Protein AF-A0A3B9CUY6-F1 (afdb_monomer_lite)

Radius of gyration: 15.35 Å; chains: 1; bounding box: 41×36×30 Å

Foldseek 3Di:
DDDDPVDDPPDPCQLQACVNLVVCCVVFQQDADPPVRDGSVVSLCLLVPFQKEKEDEPVCVVCVVVVCVQQVSYHYDYQPDHDQWMKIWRAHDDPPDSDDDPPGTDIDIGGNVPHSVRVVVSCVRSVRRPPPD

Secondary structure (DSSP, 8-state):
-EEETTEEES-TTGGG-HHHHHHHHHH-TTPBPTTT--BHHHHHHHHHHSEEEEEE-TTTGGGHHHHHHH-TTEEEEE--S--SEEEEEEE---TT-SS--TTTSEEEEEEGGGHHHHHHHHHHHTT--TT--

Structure (mmCIF, N/CA/C/O backbone):
data_AF-A0A3B9CUY6-F1
#
_entry.id   AF-A0A3B9CUY6-F1
#
loop_
_atom_site.group_PDB
_atom_site.id
_atom_site.type_symbol
_atom_site.label_atom_id
_atom_site.label_alt_id
_atom_site.label_comp_id
_atom_site.label_asym_id
_atom_site.label_entity_id
_atom_site.label_seq_id
_atom_site.pdbx_PDB_ins_code
_atom_site.Cartn_x
_atom_site.Cartn_y
_atom_site.Cartn_z
_atom_site.occupancy
_atom_site.B_iso_or_equiv
_atom_site.auth_seq_id
_atom_site.auth_comp_id
_atom_site.auth_asym_id
_atom_site.auth_atom_id
_atom_site.pdbx_PDB_model_num
ATOM 1 N N . VAL A 1 1 ? -13.801 -11.786 -4.033 1.00 89.12 1 VAL A N 1
ATOM 2 C CA . VAL A 1 1 ? -12.671 -11.288 -4.848 1.00 89.12 1 VAL A CA 1
ATOM 3 C C . VAL A 1 1 ? -12.991 -11.643 -6.283 1.00 89.12 1 VAL A C 1
ATOM 5 O O . VAL A 1 1 ? -13.506 -12.735 -6.492 1.00 89.12 1 VAL A O 1
ATOM 8 N N . ILE A 1 2 ? -12.781 -10.716 -7.213 1.00 93.62 2 ILE A N 1
ATOM 9 C CA . ILE A 1 2 ? -12.954 -10.922 -8.655 1.00 93.62 2 ILE A CA 1
ATOM 10 C C . ILE A 1 2 ? -11.590 -10.661 -9.287 1.00 93.62 2 ILE A C 1
ATOM 12 O O . ILE A 1 2 ? -10.982 -9.640 -8.978 1.00 93.62 2 ILE A O 1
ATOM 16 N N . ASP A 1 3 ? -11.115 -11.583 -10.115 1.00 93.94 3 ASP A N 1
ATOM 17 C CA . ASP A 1 3 ? -9.832 -11.484 -10.808 1.00 93.94 3 ASP A CA 1
ATOM 18 C C . ASP A 1 3 ? -10.006 -12.046 -12.220 1.00 93.94 3 ASP A C 1
ATOM 20 O O . ASP A 1 3 ? -10.123 -13.254 -12.427 1.00 93.94 3 ASP A O 1
ATOM 24 N N . THR A 1 4 ? -10.166 -11.141 -13.176 1.00 94.75 4 THR A N 1
ATOM 25 C CA . THR A 1 4 ? -10.360 -11.434 -14.596 1.00 94.75 4 THR A CA 1
ATOM 26 C C . THR A 1 4 ? -9.515 -10.453 -15.409 1.00 94.75 4 THR A C 1
ATOM 28 O O . THR A 1 4 ? -9.204 -9.377 -14.892 1.00 94.75 4 THR A O 1
ATOM 31 N N . PRO A 1 5 ? -9.182 -10.763 -16.678 1.00 93.56 5 PRO A N 1
ATOM 32 C CA . PRO A 1 5 ? -8.398 -9.859 -17.523 1.00 93.56 5 PRO A CA 1
ATOM 33 C C . PRO A 1 5 ? -8.964 -8.433 -17.608 1.00 93.56 5 PRO A C 1
ATOM 35 O O . PRO A 1 5 ? -8.196 -7.478 -17.671 1.00 93.56 5 PRO A O 1
ATOM 38 N N . ASP A 1 6 ? -10.292 -8.295 -17.544 1.00 94.38 6 ASP A N 1
ATOM 39 C CA . ASP A 1 6 ? -10.989 -7.015 -17.710 1.00 94.38 6 ASP A CA 1
ATOM 40 C C . ASP A 1 6 ? -11.439 -6.371 -16.383 1.00 94.38 6 ASP A C 1
ATOM 42 O O . ASP A 1 6 ? -11.823 -5.201 -16.358 1.00 94.38 6 ASP A O 1
ATOM 46 N N . LEU A 1 7 ? -11.425 -7.112 -15.265 1.00 93.38 7 LEU A N 1
ATOM 47 C CA . LEU A 1 7 ? -11.942 -6.637 -13.978 1.00 93.38 7 LEU A CA 1
ATOM 48 C C . LEU A 1 7 ? -11.239 -7.287 -12.783 1.00 93.38 7 LEU A C 1
ATOM 50 O O . LEU A 1 7 ? -11.271 -8.508 -12.613 1.00 93.38 7 LEU A O 1
ATOM 54 N N . VAL A 1 8 ? -10.725 -6.439 -11.887 1.00 93.06 8 VAL A N 1
ATOM 55 C CA . VAL A 1 8 ? -10.108 -6.847 -10.618 1.00 93.06 8 VAL A CA 1
ATOM 56 C C . VAL A 1 8 ? -10.766 -6.124 -9.440 1.00 93.06 8 VAL A C 1
ATOM 58 O O . VAL A 1 8 ? -10.791 -4.892 -9.383 1.00 93.06 8 VAL A O 1
ATOM 61 N N . VAL A 1 9 ? -11.292 -6.889 -8.476 1.00 92.00 9 VAL A N 1
ATOM 62 C CA . VAL A 1 9 ? -11.944 -6.384 -7.255 1.00 92.00 9 VAL A CA 1
ATOM 63 C C . VAL A 1 9 ? -11.480 -7.165 -6.013 1.00 92.00 9 VAL A C 1
ATOM 65 O O . VAL A 1 9 ? -11.694 -8.382 -5.939 1.00 92.00 9 VAL A O 1
ATOM 68 N N . PRO A 1 10 ? -10.970 -6.490 -4.964 1.00 89.56 10 PRO A N 1
ATOM 69 C CA . PRO A 1 10 ? -10.731 -5.045 -4.869 1.00 89.56 10 PRO A CA 1
ATOM 70 C C . PRO A 1 10 ? -9.595 -4.590 -5.795 1.00 89.56 10 PRO A C 1
ATOM 72 O O . PRO A 1 10 ? -8.705 -5.374 -6.114 1.00 89.56 10 PRO A O 1
ATOM 75 N N . HIS A 1 11 ? -9.620 -3.321 -6.210 1.00 90.31 11 HIS A N 1
ATOM 76 C CA . HIS A 1 11 ? -8.573 -2.761 -7.065 1.00 90.31 11 HIS A CA 1
ATOM 77 C C . HIS A 1 11 ? -7.188 -2.939 -6.398 1.00 90.31 11 HIS A C 1
ATOM 79 O O . HIS A 1 11 ? -7.038 -2.524 -5.244 1.00 90.31 11 HIS A O 1
ATOM 85 N N . PRO A 1 12 ? -6.154 -3.464 -7.088 1.00 85.38 12 PRO A N 1
ATOM 86 C CA . PRO A 1 12 ? -4.851 -3.773 -6.479 1.00 85.38 12 PRO A CA 1
ATOM 87 C C . PRO A 1 12 ? -4.180 -2.582 -5.788 1.00 85.38 12 PRO A C 1
ATOM 89 O O . PRO A 1 12 ? -3.482 -2.750 -4.796 1.00 85.38 12 PRO A O 1
ATOM 92 N N . ALA A 1 13 ? -4.429 -1.369 -6.291 1.00 86.12 13 ALA A N 1
ATOM 93 C CA . ALA A 1 13 ? -3.917 -0.114 -5.738 1.00 86.12 13 ALA A CA 1
ATOM 94 C C . ALA A 1 13 ? -4.785 0.553 -4.650 1.00 86.12 13 ALA A C 1
ATOM 96 O O . ALA A 1 13 ? -4.479 1.668 -4.235 1.00 86.12 13 ALA A O 1
ATOM 97 N N . MET A 1 14 ? -5.900 -0.053 -4.230 1.00 89.88 14 MET A N 1
ATOM 98 C CA . MET A 1 14 ? -6.834 0.555 -3.263 1.00 89.88 14 MET A CA 1
ATOM 99 C C . MET A 1 14 ? -6.144 0.941 -1.947 1.00 89.88 14 MET A C 1
ATOM 101 O O . MET A 1 14 ? -6.429 1.988 -1.375 1.00 89.88 14 MET A O 1
ATOM 105 N N . TRP A 1 15 ? -5.235 0.091 -1.473 1.00 87.56 15 TRP A N 1
ATOM 106 C CA . TRP A 1 15 ? -4.674 0.151 -0.125 1.00 87.56 15 TRP A CA 1
ATOM 107 C C . TRP A 1 15 ? -3.637 1.260 0.102 1.00 87.56 15 TRP A C 1
ATOM 109 O O . TRP A 1 15 ? -3.198 1.430 1.235 1.00 87.56 15 TRP A O 1
ATOM 119 N N . TYR A 1 16 ? -3.247 2.010 -0.933 1.00 87.31 16 TYR A N 1
ATOM 120 C CA . TYR A 1 16 ? -2.333 3.157 -0.820 1.00 87.31 16 TYR A CA 1
ATOM 121 C C . TYR A 1 16 ? -2.909 4.450 -1.411 1.00 87.31 16 TYR A C 1
ATOM 123 O O . TYR A 1 16 ? -2.166 5.383 -1.701 1.00 87.31 16 TYR A O 1
ATOM 131 N N . ARG A 1 17 ? -4.232 4.513 -1.616 1.00 89.56 17 ARG A N 1
ATOM 132 C CA . ARG A 1 17 ? -4.921 5.693 -2.155 1.00 89.56 17 ARG A CA 1
ATOM 133 C C . ARG A 1 17 ? -5.731 6.383 -1.065 1.00 89.56 17 ARG A C 1
ATOM 135 O O . ARG A 1 17 ? -6.784 5.877 -0.675 1.00 89.56 17 ARG A O 1
ATOM 142 N N . HIS A 1 18 ? -5.302 7.566 -0.625 1.00 88.75 18 HIS A N 1
ATOM 143 C CA . HIS A 1 18 ? -6.021 8.333 0.402 1.00 88.75 18 HIS A CA 1
ATOM 144 C C . HIS A 1 18 ? -7.468 8.624 0.023 1.00 88.75 18 HIS A C 1
ATOM 146 O O . HIS A 1 18 ? -8.359 8.444 0.844 1.00 88.75 18 HIS A O 1
ATOM 152 N N . PHE A 1 19 ? -7.723 9.009 -1.228 1.00 88.44 19 PHE A N 1
ATOM 153 C CA . PHE A 1 19 ? -9.078 9.315 -1.689 1.00 88.44 19 PHE A CA 1
ATOM 154 C C . PHE A 1 19 ? -10.018 8.096 -1.686 1.00 88.44 19 PHE A C 1
ATOM 156 O O . PHE A 1 19 ? -11.229 8.264 -1.778 1.00 88.44 19 PHE A O 1
ATOM 163 N N . VAL A 1 20 ? -9.483 6.873 -1.578 1.00 91.50 20 VAL A N 1
ATOM 164 C CA . VAL A 1 20 ? -10.272 5.648 -1.389 1.00 91.50 20 VAL A CA 1
ATOM 165 C C . VAL A 1 20 ? -10.385 5.313 0.095 1.00 91.50 20 VAL A C 1
ATOM 167 O O . VAL A 1 20 ? -11.477 5.038 0.586 1.00 91.50 20 VAL A O 1
ATOM 170 N N . LEU A 1 21 ? -9.264 5.342 0.821 1.00 92.19 21 LEU A N 1
ATOM 171 C CA . LEU A 1 21 ? -9.214 4.921 2.220 1.00 92.19 21 LEU A CA 1
ATOM 172 C C . LEU A 1 21 ? -9.883 5.906 3.180 1.00 92.19 21 LEU A C 1
ATOM 174 O O . LEU A 1 21 ? -10.524 5.454 4.120 1.00 92.19 21 LEU A O 1
ATOM 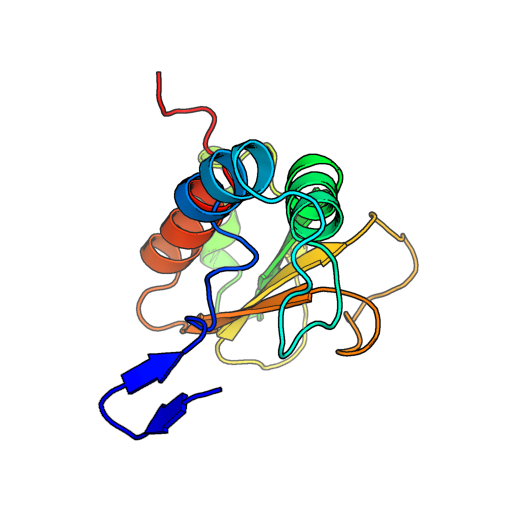178 N N . ASN A 1 22 ? -9.769 7.218 2.959 1.00 92.69 22 ASN A N 1
ATOM 179 C CA . ASN A 1 22 ? -10.369 8.237 3.823 1.00 92.69 22 ASN A CA 1
ATOM 180 C C . ASN A 1 22 ? -11.901 8.096 3.902 1.00 92.69 22 ASN A C 1
ATOM 182 O O . ASN A 1 22 ? -12.393 7.821 4.998 1.00 92.69 22 ASN A O 1
ATOM 186 N N . PRO A 1 23 ? -12.657 8.173 2.785 1.00 94.56 23 PRO A N 1
ATOM 187 C CA . PRO A 1 23 ? -14.110 8.021 2.850 1.00 94.56 23 PRO A CA 1
ATOM 188 C C . PRO A 1 23 ? -14.525 6.615 3.305 1.00 94.56 23 PRO A C 1
ATOM 190 O O . PRO A 1 23 ? -15.516 6.447 4.012 1.00 94.56 23 PRO A O 1
ATOM 193 N N . LEU A 1 24 ? -13.762 5.576 2.952 1.00 94.00 24 LEU A N 1
ATOM 194 C CA . LEU A 1 24 ? -14.082 4.213 3.373 1.00 94.00 24 LEU A CA 1
ATOM 195 C C . LEU A 1 24 ? -13.864 3.998 4.880 1.00 94.00 24 LEU A C 1
ATOM 197 O O . LEU A 1 24 ? -14.631 3.262 5.501 1.00 94.00 24 LEU A O 1
ATOM 201 N N . ALA A 1 25 ? -12.862 4.650 5.474 1.00 94.88 25 ALA A N 1
ATOM 202 C CA . ALA A 1 25 ? -12.620 4.631 6.914 1.00 94.88 25 ALA A CA 1
ATOM 203 C C . ALA A 1 25 ? -13.708 5.385 7.688 1.00 94.88 25 ALA A C 1
ATOM 205 O O . ALA A 1 25 ? -14.063 4.963 8.782 1.00 94.88 25 ALA A O 1
ATOM 206 N N . GLU A 1 26 ? -14.259 6.462 7.124 1.00 95.31 26 GLU A N 1
ATOM 207 C CA . GLU A 1 26 ? -15.392 7.189 7.715 1.00 95.31 26 GLU A CA 1
ATOM 208 C C . GLU A 1 26 ? -16.668 6.338 7.728 1.00 95.31 26 GLU A C 1
ATOM 210 O O . GLU A 1 26 ? -17.405 6.330 8.711 1.00 95.31 26 GLU A O 1
ATOM 215 N N . LEU A 1 27 ? -16.914 5.580 6.655 1.00 96.25 27 LEU A N 1
ATOM 216 C CA . LEU A 1 27 ? -18.117 4.757 6.524 1.00 96.25 27 LEU A CA 1
ATOM 217 C C . LEU A 1 27 ? -18.011 3.414 7.259 1.00 96.25 27 LEU A C 1
ATOM 219 O O . LEU A 1 27 ? -18.965 2.979 7.906 1.00 96.25 27 LEU A O 1
ATOM 223 N N . ARG A 1 28 ? -16.891 2.698 7.101 1.00 95.94 28 ARG A N 1
ATOM 224 C CA . ARG A 1 28 ? -16.694 1.328 7.609 1.00 95.94 28 ARG A CA 1
ATOM 225 C C . ARG A 1 28 ? -15.232 1.079 8.015 1.00 95.94 28 ARG A C 1
ATOM 227 O O . ARG A 1 28 ? -14.552 0.273 7.374 1.00 95.94 28 ARG A O 1
ATOM 234 N N . PRO A 1 29 ? -14.758 1.668 9.126 1.00 95.19 29 PRO A N 1
ATOM 235 C CA . PRO A 1 29 ? -13.358 1.546 9.552 1.00 95.19 29 PRO A CA 1
ATOM 236 C C . PRO A 1 29 ? -12.942 0.096 9.845 1.00 95.19 29 PRO A C 1
ATOM 238 O O . PRO A 1 29 ? -11.814 -0.299 9.554 1.00 95.19 29 PRO A O 1
ATOM 241 N N . GLY A 1 30 ? -13.868 -0.721 10.362 1.00 96.12 30 GLY A N 1
ATOM 242 C CA . GLY A 1 30 ? -13.645 -2.138 10.666 1.00 96.12 30 GLY A CA 1
ATOM 243 C C . GLY A 1 30 ? -13.818 -3.098 9.483 1.00 96.12 30 GLY A C 1
ATOM 244 O O . GLY A 1 30 ? -13.769 -4.309 9.687 1.00 96.12 30 GLY A O 1
ATOM 245 N N . TRP A 1 31 ? -14.067 -2.611 8.258 1.00 95.50 31 TRP A N 1
ATOM 246 C CA . TRP A 1 31 ? -14.109 -3.501 7.094 1.00 95.50 31 TRP A CA 1
ATOM 247 C C . TRP A 1 31 ? -12.719 -4.091 6.847 1.00 95.50 31 TRP A C 1
ATOM 249 O O . TRP A 1 31 ? -11.730 -3.363 6.803 1.00 95.50 31 TRP A O 1
ATOM 259 N N . VAL A 1 32 ? -12.645 -5.414 6.704 1.00 93.31 32 VAL A N 1
ATOM 260 C CA . VAL A 1 32 ? -11.383 -6.127 6.493 1.00 93.31 32 VAL A CA 1
ATOM 261 C C . VAL A 1 32 ? -11.148 -6.295 4.999 1.00 93.31 32 VAL A C 1
ATOM 263 O O . VAL A 1 32 ? -11.966 -6.891 4.292 1.00 93.31 32 VAL A O 1
ATOM 266 N N . HIS A 1 33 ? -10.009 -5.803 4.516 1.00 89.69 33 HIS A N 1
ATOM 267 C CA . HIS A 1 33 ? -9.615 -5.953 3.126 1.00 89.69 33 HIS A CA 1
ATOM 268 C C . HIS A 1 33 ? -9.425 -7.446 2.793 1.00 89.69 33 HIS A C 1
ATOM 270 O O . HIS A 1 33 ? -8.636 -8.134 3.446 1.00 89.69 33 HIS A O 1
ATOM 276 N N . PRO A 1 34 ? -10.084 -7.984 1.750 1.00 88.06 34 PRO A N 1
ATOM 277 C CA . PRO A 1 34 ? -10.181 -9.429 1.544 1.00 88.06 34 PRO A CA 1
ATOM 278 C C . PRO A 1 34 ? -8.848 -10.101 1.196 1.00 88.06 34 PRO A C 1
ATOM 280 O O . PRO A 1 34 ? -8.704 -11.295 1.457 1.00 88.06 34 PRO A O 1
ATOM 283 N N . ILE A 1 35 ? -7.896 -9.347 0.633 1.00 88.25 35 ILE A N 1
ATOM 284 C CA . ILE A 1 35 ? -6.545 -9.824 0.285 1.00 88.25 35 ILE A CA 1
ATOM 285 C C . ILE A 1 35 ? -5.572 -9.587 1.448 1.00 88.25 35 ILE A C 1
ATOM 287 O O . ILE A 1 35 ? -5.103 -10.544 2.042 1.00 88.25 35 ILE A O 1
ATOM 291 N N . LEU A 1 36 ? -5.328 -8.320 1.810 1.00 84.50 36 LEU A N 1
ATOM 292 C CA . LEU A 1 36 ? -4.395 -7.927 2.876 1.00 84.50 36 LEU A CA 1
ATOM 293 C C . LEU A 1 36 ? -4.774 -8.393 4.289 1.00 84.50 36 LEU A C 1
ATOM 295 O O . LEU A 1 36 ? -3.913 -8.386 5.154 1.00 84.50 36 LEU A O 1
ATOM 299 N N . LYS A 1 37 ? -6.037 -8.769 4.537 1.00 89.75 37 LYS A N 1
ATOM 300 C CA . LYS A 1 37 ? -6.553 -9.176 5.860 1.00 89.75 37 LYS A CA 1
ATOM 301 C C . LYS A 1 37 ? -6.412 -8.118 6.963 1.00 89.75 37 LYS A C 1
ATOM 303 O O . LYS A 1 37 ? -6.562 -8.432 8.135 1.00 89.75 37 LYS A O 1
ATOM 308 N N . GLU A 1 38 ? -6.235 -6.863 6.569 1.00 87.62 38 GLU A N 1
ATOM 309 C CA . GLU A 1 38 ? -6.151 -5.704 7.456 1.00 87.62 38 GLU A CA 1
ATOM 310 C C . GLU A 1 38 ? -7.444 -4.891 7.435 1.00 87.62 38 GLU A C 1
ATOM 312 O O . GLU A 1 38 ? -8.155 -4.862 6.424 1.00 87.62 38 GLU A O 1
ATOM 317 N N . THR A 1 39 ? -7.742 -4.192 8.532 1.00 92.62 39 THR A N 1
ATOM 318 C CA . THR A 1 39 ? -8.881 -3.261 8.571 1.00 92.62 39 THR A CA 1
ATOM 319 C C . THR A 1 39 ? -8.594 -2.013 7.736 1.00 92.62 39 THR A C 1
ATOM 321 O O . THR A 1 39 ? -7.441 -1.597 7.620 1.00 92.62 39 THR A O 1
ATOM 324 N N . ILE A 1 40 ? -9.624 -1.369 7.183 1.00 93.56 40 ILE A N 1
ATOM 325 C CA . ILE A 1 40 ? -9.454 -0.085 6.481 1.00 93.56 40 ILE A CA 1
ATOM 326 C C . ILE A 1 40 ? -8.824 0.974 7.379 1.00 93.56 40 ILE A C 1
ATOM 328 O O . ILE A 1 40 ? -7.976 1.731 6.907 1.00 93.56 40 ILE A O 1
ATOM 332 N N . GLN A 1 41 ? -9.182 0.996 8.664 1.00 91.19 41 GLN A N 1
ATOM 333 C CA . GLN A 1 41 ? -8.548 1.884 9.631 1.00 91.19 41 GLN A CA 1
ATOM 334 C C . GLN A 1 41 ? -7.038 1.621 9.731 1.00 91.19 41 GLN A C 1
ATOM 336 O O . GLN A 1 41 ? -6.257 2.563 9.631 1.00 91.19 41 GLN A O 1
ATOM 341 N N . THR A 1 42 ? -6.619 0.355 9.838 1.00 88.69 42 THR A N 1
ATOM 342 C CA . THR A 1 42 ? -5.196 -0.021 9.827 1.00 88.69 42 THR A CA 1
ATOM 343 C C . THR A 1 42 ? -4.527 0.388 8.516 1.00 88.69 42 THR A C 1
ATOM 345 O O . THR A 1 42 ? -3.445 0.965 8.530 1.00 88.69 42 THR A O 1
ATOM 348 N N . LEU A 1 43 ? -5.164 0.132 7.365 1.00 87.56 43 LEU A N 1
ATOM 349 C CA . LEU A 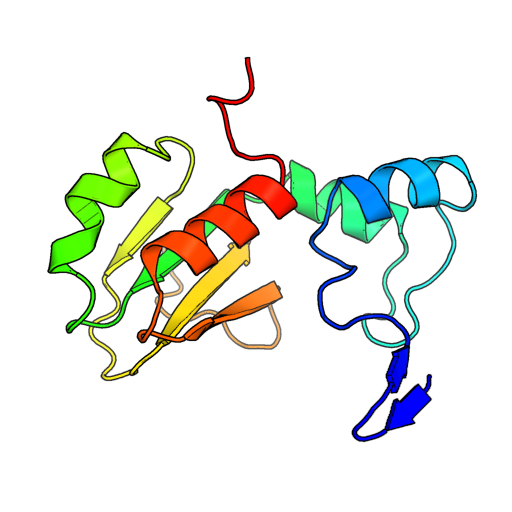1 43 ? -4.614 0.512 6.060 1.00 87.56 43 LEU A CA 1
ATOM 350 C C . LEU A 1 43 ? -4.376 2.024 5.962 1.00 87.56 43 LEU A C 1
ATOM 352 O O . LEU A 1 43 ? -3.321 2.428 5.477 1.00 87.56 43 LEU A O 1
ATOM 356 N N . LYS A 1 44 ? -5.334 2.829 6.437 1.00 88.75 44 LYS A N 1
ATOM 357 C CA . LYS A 1 44 ? -5.249 4.292 6.476 1.00 88.75 44 LYS A CA 1
ATOM 358 C C . LYS A 1 44 ? -4.122 4.766 7.395 1.00 88.75 44 LYS A C 1
ATOM 360 O O . LYS A 1 44 ? -3.319 5.579 6.954 1.00 88.75 44 LYS A O 1
ATOM 365 N N . SER A 1 45 ? -4.042 4.253 8.625 1.00 85.44 45 SER A N 1
ATOM 366 C CA . SER A 1 45 ? -2.987 4.626 9.581 1.00 85.44 45 SER A CA 1
ATOM 367 C C . SER A 1 45 ? -1.593 4.266 9.067 1.00 85.44 45 SER A C 1
ATOM 369 O O . SER A 1 45 ? -0.704 5.104 9.055 1.00 85.44 45 SER A O 1
ATOM 371 N N . CYS A 1 46 ? -1.405 3.072 8.495 1.00 80.50 46 CYS A N 1
ATOM 372 C CA . CYS A 1 46 ? -0.126 2.729 7.863 1.00 80.50 46 CYS A CA 1
ATOM 373 C C . CYS A 1 46 ? 0.262 3.712 6.746 1.00 80.50 46 CYS A C 1
ATOM 375 O O . CYS A 1 46 ? 1.441 3.933 6.497 1.00 80.50 46 CYS A O 1
ATOM 377 N N . LEU A 1 47 ? -0.714 4.279 6.033 1.00 80.62 47 LEU A N 1
ATOM 378 C CA . LEU A 1 47 ? -0.427 5.222 4.960 1.00 80.62 47 LEU A CA 1
ATOM 379 C C . LEU A 1 47 ? 0.050 6.578 5.493 1.00 80.62 47 LEU A C 1
ATOM 381 O O . LEU A 1 47 ? 0.916 7.169 4.855 1.00 80.62 47 LEU A O 1
ATOM 385 N N . SER A 1 48 ? -0.465 7.037 6.638 1.00 75.56 48 SER A N 1
ATOM 386 C CA . SER A 1 48 ? -0.033 8.282 7.289 1.00 75.56 48 SER A CA 1
ATOM 387 C C . SER A 1 48 ? 1.264 8.136 8.081 1.00 75.56 48 SER A C 1
ATOM 389 O O . SER A 1 48 ? 2.064 9.065 8.098 1.00 75.56 48 SER A O 1
ATOM 391 N N . ASP A 1 49 ? 1.476 6.981 8.711 1.00 71.25 49 ASP A N 1
ATOM 392 C CA . ASP A 1 49 ? 2.492 6.833 9.761 1.00 71.25 49 ASP A CA 1
ATOM 393 C C . ASP A 1 49 ? 3.846 6.347 9.221 1.00 71.25 49 ASP A C 1
ATOM 395 O O . ASP A 1 49 ? 4.869 6.467 9.890 1.00 71.25 49 ASP A O 1
ATOM 399 N N . LEU A 1 50 ? 3.872 5.786 8.008 1.00 67.38 50 LEU A N 1
ATOM 400 C CA . LEU A 1 50 ? 5.085 5.212 7.427 1.00 67.38 50 LEU A CA 1
ATOM 401 C C . LEU A 1 50 ? 5.854 6.241 6.594 1.00 67.38 50 LEU A C 1
ATOM 403 O O . LEU A 1 50 ? 5.273 7.118 5.960 1.00 67.38 50 LEU A O 1
ATOM 407 N N . THR A 1 51 ? 7.175 6.116 6.529 1.00 68.75 51 THR A N 1
ATOM 408 C CA . THR A 1 51 ? 7.980 6.882 5.571 1.00 68.75 51 THR A CA 1
ATOM 409 C C . THR A 1 51 ? 7.854 6.242 4.189 1.00 68.75 51 THR A C 1
ATOM 411 O O . THR A 1 51 ? 7.904 5.016 4.060 1.00 68.75 51 THR A O 1
ATOM 414 N N . LEU A 1 52 ? 7.685 7.057 3.142 1.00 72.81 52 LEU A N 1
ATOM 415 C CA . LEU A 1 52 ? 7.724 6.568 1.765 1.00 72.81 52 LEU A CA 1
ATOM 416 C C . LEU A 1 52 ? 9.185 6.437 1.334 1.00 72.81 52 LEU A C 1
ATOM 418 O O . LEU A 1 52 ? 9.889 7.440 1.224 1.00 72.81 52 LEU A O 1
ATOM 422 N N . GLN A 1 53 ? 9.630 5.207 1.096 1.00 75.19 53 GLN A N 1
ATOM 423 C CA . GLN A 1 53 ? 10.984 4.921 0.627 1.00 75.19 53 GLN A CA 1
ATOM 424 C C . GLN A 1 53 ? 10.946 4.471 -0.831 1.00 75.19 53 GLN A C 1
ATOM 426 O O . GLN A 1 53 ? 10.294 3.474 -1.150 1.00 75.19 53 GLN A O 1
ATOM 431 N N . LEU A 1 54 ? 11.649 5.173 -1.713 1.00 74.31 54 LEU A N 1
ATOM 432 C CA . LEU A 1 54 ? 11.795 4.826 -3.122 1.00 74.31 54 LEU A CA 1
ATOM 433 C C . LEU A 1 54 ? 13.173 4.204 -3.355 1.00 74.31 54 LEU A C 1
ATOM 435 O O . LEU A 1 54 ? 14.182 4.894 -3.278 1.00 74.31 54 LEU A O 1
ATOM 439 N N . HIS A 1 55 ? 13.188 2.917 -3.687 1.00 73.88 55 HIS A N 1
ATOM 440 C CA . HIS A 1 55 ? 14.382 2.204 -4.121 1.00 73.88 55 HIS A CA 1
ATOM 441 C C . HIS A 1 55 ? 14.455 2.258 -5.645 1.00 73.88 55 HIS A C 1
ATOM 443 O O . HIS A 1 55 ? 13.513 1.843 -6.338 1.00 73.88 55 HIS A O 1
ATOM 449 N N . LEU A 1 56 ? 15.560 2.783 -6.160 1.00 69.06 56 LEU A N 1
ATOM 450 C CA . LEU A 1 56 ? 15.824 2.909 -7.589 1.00 69.06 56 LEU A CA 1
ATOM 451 C C . LEU A 1 56 ? 16.971 1.977 -7.971 1.00 69.06 56 LEU A C 1
ATOM 453 O O . LEU A 1 56 ? 17.970 1.911 -7.264 1.00 69.06 56 LEU A O 1
ATOM 457 N N . GLY A 1 57 ? 16.802 1.249 -9.077 1.00 66.50 57 GLY A N 1
ATOM 458 C CA . GLY A 1 57 ? 17.893 0.485 -9.676 1.00 66.50 57 GLY A CA 1
ATOM 459 C C . GLY A 1 57 ? 18.935 1.409 -10.326 1.00 66.50 57 GLY A C 1
ATOM 460 O O . GLY A 1 57 ? 18.613 2.558 -10.647 1.00 66.50 57 GLY A O 1
ATOM 461 N N . PRO A 1 58 ? 20.149 0.905 -10.610 1.00 64.56 58 PRO A N 1
ATOM 462 C CA . PRO A 1 58 ? 21.302 1.712 -11.025 1.00 64.56 58 PRO A CA 1
ATOM 463 C C . PRO A 1 58 ? 21.097 2.476 -12.345 1.00 64.56 58 PRO A C 1
ATOM 465 O O . PRO A 1 58 ? 21.695 3.527 -12.563 1.00 64.56 58 PRO A O 1
ATOM 468 N N . GLU A 1 59 ? 20.234 1.979 -13.237 1.00 63.91 59 GLU A N 1
ATOM 469 C CA . GLU A 1 59 ? 19.894 2.659 -14.499 1.00 63.91 59 GLU A CA 1
ATOM 470 C C . GLU A 1 59 ? 18.973 3.878 -14.299 1.00 63.91 59 GLU A C 1
ATOM 472 O O . GLU A 1 59 ? 18.866 4.729 -15.181 1.00 63.91 59 GLU A O 1
ATOM 477 N N . LEU A 1 60 ? 18.306 3.975 -13.145 1.00 64.44 60 LEU A N 1
ATOM 478 C CA . LEU A 1 60 ? 17.309 5.001 -12.824 1.00 64.44 60 LEU A CA 1
ATOM 479 C C . LEU A 1 60 ? 17.849 6.075 -11.862 1.00 64.44 60 LEU A C 1
ATOM 481 O O . LEU A 1 60 ? 17.221 7.121 -11.687 1.00 64.44 60 LEU A O 1
ATOM 485 N N . THR A 1 61 ? 19.034 5.855 -11.284 1.00 62.41 61 THR A N 1
ATOM 486 C CA . THR A 1 61 ? 19.722 6.758 -10.348 1.00 62.41 61 THR A CA 1
ATOM 487 C C . THR A 1 61 ? 19.967 8.182 -10.891 1.00 62.41 61 THR A C 1
ATOM 489 O O . THR A 1 61 ? 19.847 9.131 -10.116 1.00 62.41 61 THR A O 1
ATOM 492 N N . PRO A 1 62 ? 20.231 8.418 -12.196 1.00 61.75 62 PRO A N 1
ATOM 493 C CA . PRO A 1 62 ? 20.414 9.779 -12.716 1.00 61.75 62 PRO A CA 1
ATOM 494 C C . PRO A 1 62 ? 19.185 10.695 -12.585 1.00 61.75 62 PRO A C 1
ATOM 496 O O . PRO A 1 62 ? 19.343 11.910 -12.605 1.00 61.75 62 PRO A O 1
ATOM 499 N N . GLN A 1 63 ? 17.976 10.138 -12.435 1.00 66.31 63 GLN A N 1
ATOM 500 C CA . GLN A 1 63 ? 16.731 10.908 -12.274 1.00 66.31 63 GLN A CA 1
ATOM 501 C C . GLN A 1 63 ? 16.426 11.253 -10.802 1.00 66.31 63 GLN A C 1
ATOM 503 O O . GLN A 1 63 ? 15.488 11.998 -10.519 1.00 66.31 63 GLN A O 1
ATOM 508 N N . VAL A 1 64 ? 17.210 10.730 -9.848 1.00 67.19 64 VAL A N 1
ATOM 509 C CA . VAL A 1 64 ? 16.974 10.906 -8.402 1.00 67.19 64 VAL A CA 1
ATOM 510 C C . VAL A 1 64 ? 17.026 12.375 -7.995 1.00 67.19 64 VAL A C 1
ATOM 512 O O . VAL A 1 64 ? 16.191 12.804 -7.210 1.00 67.19 64 VAL A O 1
ATOM 515 N N . SER A 1 65 ? 17.983 13.148 -8.515 1.00 66.44 65 SER A N 1
ATOM 516 C CA . SER A 1 65 ? 18.206 14.544 -8.109 1.00 66.44 65 SER A CA 1
ATOM 517 C C . SER A 1 65 ? 17.036 15.469 -8.459 1.00 66.44 65 SER A C 1
ATOM 519 O O . SER A 1 65 ? 16.730 16.398 -7.713 1.00 66.44 65 SER A O 1
ATOM 521 N N . GLU A 1 66 ? 16.362 15.218 -9.581 1.00 70.31 66 GLU A N 1
ATOM 522 C CA . GLU A 1 66 ? 15.165 15.961 -9.984 1.00 70.31 66 GLU A CA 1
ATOM 523 C C . GLU A 1 66 ? 13.961 15.552 -9.130 1.00 70.31 66 GLU A C 1
ATOM 525 O O . GLU A 1 66 ? 13.246 16.410 -8.607 1.00 70.31 66 GLU A O 1
ATOM 530 N N . LEU A 1 67 ? 13.791 14.247 -8.897 1.00 68.88 67 LEU A N 1
ATOM 531 C CA . LEU A 1 67 ? 12.714 13.713 -8.064 1.00 68.88 67 LEU A CA 1
ATOM 532 C C . LEU A 1 67 ? 12.842 14.138 -6.593 1.00 68.88 67 LEU A C 1
ATOM 534 O O . LEU A 1 67 ? 11.833 14.470 -5.973 1.00 68.88 67 LEU A O 1
ATOM 538 N N . SER A 1 68 ? 14.055 14.189 -6.037 1.00 70.00 68 SER A N 1
ATOM 539 C CA . SER A 1 68 ? 14.284 14.624 -4.654 1.00 70.00 68 SER A CA 1
ATOM 540 C C . SER A 1 68 ? 13.917 16.088 -4.433 1.00 70.00 68 SER A C 1
ATOM 542 O O . SER A 1 68 ? 13.463 16.445 -3.350 1.00 70.00 68 SER A O 1
ATOM 544 N N . ASN A 1 69 ? 14.064 16.934 -5.459 1.00 73.31 69 ASN A N 1
ATOM 545 C CA . ASN A 1 69 ? 13.638 18.332 -5.378 1.00 73.31 69 ASN A CA 1
ATOM 546 C C . ASN A 1 69 ? 12.114 18.463 -5.330 1.00 73.31 69 ASN A C 1
ATOM 548 O O . ASN A 1 69 ? 11.593 19.364 -4.679 1.00 73.31 69 ASN A O 1
ATOM 552 N N . TRP A 1 70 ? 11.398 17.597 -6.046 1.00 66.75 70 TRP A N 1
ATOM 553 C CA . TRP A 1 70 ? 9.937 17.654 -6.113 1.00 66.75 70 TRP A CA 1
ATOM 554 C C . TRP A 1 70 ? 9.273 16.985 -4.911 1.00 66.75 70 TRP A C 1
ATOM 556 O O . TRP A 1 70 ? 8.137 17.324 -4.582 1.00 66.75 70 TRP A O 1
ATOM 566 N N . PHE A 1 71 ? 9.976 16.064 -4.247 1.00 70.69 71 PHE A N 1
ATOM 567 C CA . PHE A 1 71 ? 9.433 15.237 -3.174 1.00 70.69 71 PHE A CA 1
ATOM 568 C C . PHE A 1 71 ? 10.401 15.145 -1.983 1.00 70.69 71 PHE A C 1
ATOM 570 O O . PHE A 1 71 ? 11.001 14.093 -1.755 1.00 70.69 71 PHE A O 1
ATOM 577 N N . PRO A 1 72 ? 10.550 16.227 -1.198 1.00 69.00 72 PRO A N 1
ATOM 578 C CA . PRO A 1 72 ? 11.507 16.277 -0.089 1.00 69.00 72 PRO A CA 1
ATOM 579 C C . PRO A 1 72 ? 11.173 15.303 1.054 1.00 69.00 72 PRO A C 1
ATOM 581 O O . PRO A 1 72 ? 12.070 14.873 1.773 1.00 69.00 72 PRO A O 1
ATOM 584 N N . ASP A 1 73 ? 9.902 14.917 1.197 1.00 65.12 73 ASP A N 1
ATOM 585 C CA . ASP A 1 73 ? 9.422 13.991 2.235 1.00 65.12 73 ASP A CA 1
ATOM 586 C C . ASP A 1 73 ? 9.573 12.506 1.843 1.00 65.12 73 ASP A C 1
ATOM 588 O O . ASP A 1 73 ? 9.108 11.605 2.551 1.00 65.12 73 ASP A O 1
ATOM 592 N N . VAL A 1 74 ? 10.191 12.236 0.690 1.00 70.38 74 VAL A N 1
ATOM 593 C CA . VAL A 1 74 ? 10.425 10.889 0.167 1.00 70.38 74 VAL A CA 1
ATOM 594 C C . VAL A 1 74 ? 11.897 10.545 0.316 1.00 70.38 74 VAL A C 1
ATOM 596 O O . VAL A 1 74 ? 12.779 11.277 -0.126 1.00 70.38 74 VAL A O 1
ATOM 599 N N . VAL A 1 75 ? 12.168 9.396 0.927 1.00 71.88 75 VAL A N 1
ATOM 600 C CA . VAL A 1 75 ? 13.536 8.897 1.073 1.00 71.88 75 VAL A CA 1
ATOM 601 C C . VAL A 1 75 ? 13.895 8.116 -0.184 1.00 71.88 75 VAL A C 1
ATOM 603 O O . VAL A 1 75 ? 13.269 7.101 -0.485 1.00 71.88 75 VAL A O 1
ATOM 606 N N . PHE A 1 76 ? 14.906 8.580 -0.912 1.00 70.88 76 PHE A N 1
ATOM 607 C CA . PHE A 1 76 ? 15.440 7.899 -2.089 1.00 70.88 76 PHE A CA 1
ATOM 608 C C . PHE A 1 76 ? 16.634 7.045 -1.671 1.00 70.88 76 PHE A C 1
ATOM 610 O O . PHE A 1 76 ? 17.618 7.562 -1.142 1.00 70.88 76 PHE A O 1
ATOM 617 N N . THR A 1 77 ? 16.548 5.740 -1.899 1.00 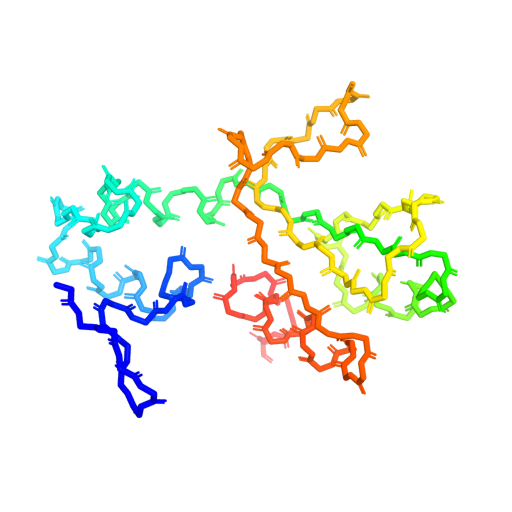66.44 77 THR A N 1
ATOM 618 C CA . THR A 1 77 ? 17.630 4.789 -1.649 1.00 66.44 77 THR A CA 1
ATOM 619 C C . THR A 1 77 ? 18.138 4.238 -2.977 1.00 66.44 77 THR A C 1
ATOM 621 O O . THR A 1 77 ? 17.369 3.792 -3.830 1.00 66.44 77 THR A O 1
ATOM 624 N N . ASP A 1 78 ? 19.455 4.299 -3.167 1.00 63.69 78 ASP A N 1
ATOM 625 C CA . ASP A 1 78 ? 20.126 3.655 -4.294 1.00 63.69 78 ASP A CA 1
ATOM 626 C C . ASP A 1 78 ? 20.256 2.163 -3.978 1.00 63.69 78 ASP A C 1
ATOM 628 O O . ASP A 1 78 ? 20.915 1.780 -3.004 1.00 63.69 78 ASP A O 1
ATOM 632 N N . ASP A 1 79 ? 19.582 1.321 -4.758 1.00 60.56 79 ASP A N 1
ATOM 633 C CA . ASP A 1 79 ? 19.751 -0.119 -4.669 1.00 60.56 79 ASP A CA 1
ATOM 634 C C . ASP A 1 79 ? 20.599 -0.578 -5.857 1.00 60.56 79 ASP A C 1
ATOM 636 O O . ASP A 1 79 ? 20.157 -0.593 -7.002 1.00 60.56 79 ASP A O 1
ATOM 640 N N . SER A 1 80 ? 21.826 -1.019 -5.567 1.00 52.69 80 SER A N 1
ATOM 641 C CA . SER A 1 80 ? 22.775 -1.574 -6.547 1.00 52.69 80 SER A CA 1
ATOM 642 C C . SER A 1 80 ? 22.291 -2.852 -7.262 1.00 52.69 80 SER A C 1
ATOM 644 O O . SER A 1 80 ? 23.032 -3.452 -8.044 1.00 52.69 80 SER A O 1
ATOM 646 N N . THR A 1 81 ? 21.072 -3.315 -6.980 1.00 55.94 81 THR A N 1
ATOM 647 C CA . THR A 1 81 ? 20.469 -4.498 -7.592 1.00 55.94 81 THR A CA 1
ATOM 648 C C . THR A 1 81 ? 19.941 -4.184 -9.004 1.00 55.94 81 THR A C 1
ATOM 650 O O . THR A 1 81 ? 19.321 -3.156 -9.250 1.00 55.94 81 THR A O 1
ATOM 653 N N . ASN A 1 82 ? 20.179 -5.086 -9.963 1.00 54.41 82 ASN A N 1
ATOM 654 C CA . ASN A 1 82 ? 20.020 -4.865 -11.412 1.00 54.41 82 ASN A CA 1
ATOM 655 C C . ASN A 1 82 ? 18.555 -4.893 -11.924 1.00 54.41 82 ASN A C 1
ATOM 657 O O . ASN A 1 82 ? 18.246 -5.561 -12.914 1.00 54.41 82 ASN A O 1
ATOM 661 N N . TRP A 1 83 ? 17.612 -4.269 -11.214 1.00 64.38 83 TRP A N 1
ATOM 662 C CA . TRP A 1 83 ? 16.188 -4.300 -11.566 1.00 64.38 83 TRP A CA 1
ATOM 663 C C . TRP A 1 83 ? 15.796 -3.187 -12.536 1.00 64.38 83 TRP A C 1
ATOM 665 O O . TRP A 1 83 ? 16.170 -2.031 -12.378 1.00 64.38 83 TRP A O 1
ATOM 675 N N . SER A 1 84 ? 14.940 -3.536 -13.498 1.00 57.88 84 SER A N 1
ATOM 676 C CA . SER A 1 84 ? 14.382 -2.615 -14.499 1.00 57.88 84 SER A CA 1
ATOM 677 C C . SER A 1 84 ? 13.152 -1.837 -14.000 1.00 57.88 84 SER A C 1
ATOM 679 O O . SER A 1 84 ? 12.384 -1.324 -14.811 1.00 57.88 84 SER A O 1
ATOM 681 N N . PHE A 1 85 ? 12.886 -1.813 -12.691 1.00 61.41 85 PHE A N 1
ATOM 682 C CA . PHE A 1 85 ? 11.703 -1.186 -12.093 1.00 61.41 85 PHE A CA 1
ATOM 683 C C . PHE A 1 85 ? 12.062 -0.494 -10.776 1.00 61.41 85 PHE A C 1
ATOM 685 O O . PHE A 1 85 ? 12.993 -0.902 -10.087 1.00 61.41 85 PHE A O 1
ATOM 692 N N . ALA A 1 86 ? 11.294 0.530 -10.415 1.00 64.62 86 ALA A N 1
ATOM 693 C CA . ALA A 1 86 ? 11.415 1.206 -9.131 1.00 64.62 86 ALA A CA 1
ATOM 694 C C . ALA A 1 86 ? 10.500 0.568 -8.085 1.00 64.62 86 ALA A C 1
ATOM 696 O O . ALA A 1 86 ? 9.409 0.076 -8.406 1.00 64.62 86 ALA A O 1
ATOM 697 N N . GLN A 1 87 ? 10.937 0.585 -6.829 1.00 71.06 87 GLN A N 1
ATOM 698 C CA . GLN A 1 87 ? 10.218 -0.035 -5.727 1.00 71.06 87 GLN A CA 1
ATOM 699 C C . GLN A 1 87 ? 9.902 0.982 -4.632 1.00 71.06 87 GLN A C 1
ATOM 701 O O . GLN A 1 87 ? 10.796 1.520 -3.991 1.00 71.06 87 GLN A O 1
ATOM 706 N N . ILE A 1 88 ? 8.616 1.203 -4.374 1.00 68.88 88 ILE A N 1
ATOM 707 C CA . ILE A 1 88 ? 8.152 2.093 -3.310 1.00 68.88 88 ILE A CA 1
ATOM 708 C C . ILE A 1 88 ? 7.718 1.258 -2.117 1.00 68.88 88 ILE A C 1
ATOM 710 O O . ILE A 1 88 ? 6.883 0.363 -2.252 1.00 68.88 88 ILE A O 1
ATOM 714 N N . CYS A 1 89 ? 8.273 1.562 -0.954 1.00 68.31 89 CYS A N 1
ATOM 715 C CA . CYS A 1 89 ? 7.984 0.877 0.291 1.00 68.31 89 CYS A CA 1
ATOM 716 C C . CYS A 1 89 ? 7.349 1.839 1.279 1.00 68.31 89 CYS A C 1
ATOM 718 O O . CYS A 1 89 ? 7.878 2.915 1.544 1.00 68.31 89 CYS A O 1
ATOM 720 N N . LEU A 1 90 ? 6.222 1.413 1.840 1.00 67.38 90 LEU A N 1
ATOM 721 C CA . LEU A 1 90 ? 5.704 1.967 3.082 1.00 67.38 90 LEU A CA 1
ATOM 722 C C . LEU A 1 90 ? 6.250 1.080 4.202 1.00 67.38 90 LEU A C 1
ATOM 724 O O . LEU A 1 90 ? 5.755 -0.034 4.399 1.00 67.38 90 LEU A O 1
ATOM 728 N N . ALA A 1 91 ? 7.313 1.528 4.862 1.00 61.09 91 ALA A N 1
ATOM 729 C CA . ALA A 1 91 ? 7.949 0.819 5.968 1.00 61.09 91 ALA A CA 1
ATOM 730 C C . ALA A 1 91 ? 8.554 1.820 6.959 1.00 61.09 91 ALA A C 1
ATOM 732 O O . ALA A 1 91 ? 8.875 2.952 6.593 1.00 61.09 91 ALA A O 1
ATOM 733 N N . GLU A 1 92 ? 8.712 1.397 8.213 1.00 54.38 92 GLU A N 1
ATOM 734 C CA . GLU A 1 92 ? 9.501 2.162 9.175 1.00 54.38 92 GLU A CA 1
ATOM 735 C C . GLU A 1 92 ? 10.960 2.228 8.689 1.00 54.38 92 GLU A C 1
ATOM 737 O O . GLU A 1 92 ? 11.481 1.222 8.187 1.00 54.38 92 GLU A O 1
ATOM 742 N N . PRO A 1 93 ? 11.636 3.384 8.807 1.00 48.78 93 PRO A N 1
ATOM 743 C CA . PRO A 1 93 ? 13.058 3.484 8.509 1.00 48.78 93 PRO A CA 1
ATOM 744 C C . PRO A 1 93 ? 13.820 2.534 9.435 1.00 48.78 93 PRO A C 1
ATOM 746 O O . PRO A 1 93 ? 13.929 2.763 10.634 1.00 48.78 93 PRO A O 1
ATOM 749 N N . THR A 1 94 ? 14.308 1.421 8.889 1.00 49.78 94 THR A N 1
ATOM 750 C CA . THR A 1 94 ? 15.19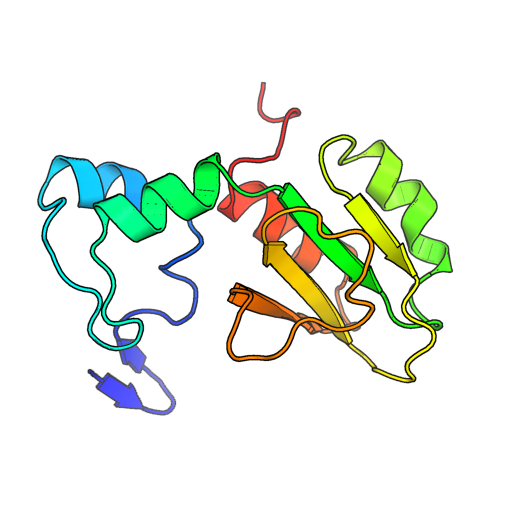7 0.512 9.613 1.00 49.78 94 THR A CA 1
ATOM 751 C C . THR A 1 94 ? 16.571 0.597 8.966 1.00 49.78 94 THR A C 1
ATOM 753 O O . THR A 1 94 ? 16.725 0.205 7.812 1.00 49.78 94 THR A O 1
ATOM 756 N N . GLU A 1 95 ? 17.565 1.067 9.722 1.00 45.16 95 GLU A N 1
ATOM 757 C CA . GLU A 1 95 ? 18.974 1.237 9.310 1.00 45.16 95 GLU A CA 1
ATOM 758 C C . GLU A 1 95 ? 19.632 -0.051 8.759 1.00 45.16 95 GLU A C 1
ATOM 760 O O . GLU A 1 95 ? 20.693 -0.019 8.143 1.00 45.16 95 GLU A O 1
ATOM 765 N N . GLU A 1 96 ? 19.008 -1.215 8.952 1.00 42.09 96 GLU A N 1
ATOM 766 C CA . GLU A 1 96 ? 19.663 -2.517 8.798 1.00 42.09 96 GLU A CA 1
ATOM 767 C C . GLU A 1 96 ? 19.111 -3.383 7.656 1.00 42.09 96 GLU A C 1
ATOM 769 O O . GLU A 1 96 ? 19.571 -4.512 7.461 1.00 42.09 96 GLU A O 1
ATOM 774 N N . ARG A 1 97 ? 18.138 -2.905 6.866 1.00 43.47 97 ARG A N 1
ATOM 775 C CA . ARG A 1 97 ? 17.517 -3.730 5.811 1.00 43.47 97 ARG A CA 1
ATOM 776 C C . ARG A 1 97 ? 17.651 -3.113 4.426 1.00 43.47 97 ARG A C 1
ATOM 778 O O . ARG A 1 97 ? 16.787 -2.383 3.969 1.00 43.47 97 ARG A O 1
ATOM 785 N N . LYS A 1 98 ? 18.698 -3.541 3.713 1.00 40.69 98 LYS A N 1
ATOM 786 C CA . LYS A 1 98 ? 18.957 -3.216 2.297 1.00 40.69 98 LYS A CA 1
ATOM 787 C C . LYS A 1 98 ? 17.884 -3.710 1.319 1.00 40.69 98 LYS A C 1
ATOM 789 O O . LYS A 1 98 ? 17.918 -3.321 0.164 1.00 40.69 98 LYS A O 1
ATOM 794 N N . GLN A 1 99 ? 16.975 -4.594 1.744 1.00 43.44 99 GLN A N 1
ATOM 795 C CA . GLN A 1 99 ? 15.920 -5.129 0.885 1.00 43.44 99 GLN A CA 1
ATOM 796 C C . GLN A 1 99 ? 14.604 -5.301 1.659 1.00 43.44 99 GLN A C 1
ATOM 798 O O . GLN A 1 99 ? 14.570 -6.005 2.678 1.00 43.44 99 GLN A O 1
ATOM 803 N N . PRO A 1 100 ? 13.495 -4.731 1.163 1.00 40.41 100 PRO A N 1
ATOM 804 C CA . PRO A 1 100 ? 12.162 -4.996 1.678 1.00 40.41 100 PRO A CA 1
ATOM 805 C C . PRO A 1 100 ? 11.791 -6.440 1.337 1.00 40.41 100 PRO A C 1
ATOM 807 O O . PRO A 1 100 ? 11.560 -6.781 0.175 1.00 40.41 100 PRO A O 1
ATOM 810 N N . ARG A 1 101 ? 11.722 -7.322 2.340 1.00 37.97 101 ARG A N 1
ATOM 811 C CA . ARG A 1 101 ? 11.067 -8.618 2.135 1.00 37.97 101 ARG A CA 1
ATOM 812 C C . ARG A 1 101 ? 9.591 -8.348 1.859 1.00 37.97 101 ARG A C 1
ATOM 814 O O . ARG A 1 101 ? 8.967 -7.563 2.572 1.00 37.97 101 ARG A O 1
ATOM 821 N N . HIS A 1 102 ? 9.033 -9.062 0.881 1.00 42.03 102 HIS A N 1
ATOM 822 C CA . HIS A 1 102 ? 7.594 -9.113 0.591 1.00 42.03 102 HIS A CA 1
ATOM 823 C C . HIS A 1 102 ? 6.712 -9.312 1.843 1.00 42.03 102 HIS A C 1
ATOM 825 O O . HIS A 1 102 ? 5.529 -8.996 1.808 1.00 42.03 102 HIS A O 1
ATOM 831 N N . GLU A 1 103 ? 7.290 -9.831 2.930 1.00 36.59 103 GLU A N 1
ATOM 832 C CA . GLU A 1 103 ? 6.623 -10.149 4.192 1.00 36.59 103 GLU A CA 1
ATOM 833 C C . GLU A 1 103 ? 6.600 -9.016 5.233 1.00 36.59 103 GLU A C 1
ATOM 835 O O . GLU A 1 103 ? 5.852 -9.139 6.196 1.00 36.59 103 GLU A O 1
ATOM 840 N N . SER A 1 104 ? 7.371 -7.926 5.089 1.00 43.47 104 SER A N 1
ATOM 841 C CA . SER A 1 104 ? 7.443 -6.883 6.138 1.00 43.47 104 SER A CA 1
ATOM 842 C C . SER A 1 104 ? 7.205 -5.445 5.672 1.00 43.47 104 SER A C 1
ATOM 844 O O . SER A 1 104 ? 7.041 -4.568 6.512 1.00 43.47 104 SER A O 1
ATOM 846 N N . GLY A 1 105 ? 7.172 -5.180 4.364 1.00 54.31 105 GLY A N 1
ATOM 847 C CA . GLY A 1 105 ? 6.896 -3.850 3.810 1.00 54.31 105 GLY A CA 1
ATOM 848 C C . GLY A 1 105 ? 5.877 -3.937 2.684 1.00 54.31 105 GLY A C 1
ATOM 849 O O . GLY A 1 105 ? 5.921 -4.864 1.873 1.00 54.31 105 GLY A O 1
ATOM 850 N N . ARG A 1 106 ? 4.936 -2.989 2.618 1.00 71.62 106 ARG A N 1
ATOM 851 C CA . ARG A 1 106 ? 4.006 -2.934 1.485 1.00 71.62 106 ARG A CA 1
ATOM 852 C C . ARG A 1 106 ? 4.722 -2.307 0.297 1.00 71.62 106 ARG A C 1
ATOM 854 O O . ARG A 1 106 ? 5.097 -1.137 0.346 1.00 71.62 106 ARG A O 1
ATOM 861 N N . VAL A 1 107 ? 4.919 -3.114 -0.739 1.00 71.31 107 VAL A N 1
ATOM 862 C CA . VAL A 1 107 ? 5.735 -2.782 -1.905 1.00 71.31 107 VAL A CA 1
ATOM 863 C C . VAL A 1 107 ? 4.858 -2.414 -3.100 1.00 71.31 107 VAL A C 1
ATOM 865 O O . VAL A 1 107 ? 3.988 -3.191 -3.496 1.00 71.31 107 VAL A O 1
ATOM 868 N N . ILE A 1 108 ? 5.132 -1.270 -3.724 1.00 74.69 108 ILE A N 1
ATOM 869 C CA . ILE A 1 108 ? 4.549 -0.852 -5.002 1.00 74.69 108 ILE A CA 1
ATOM 870 C C . ILE A 1 108 ? 5.660 -0.891 -6.048 1.00 74.69 108 ILE A C 1
ATOM 872 O O . ILE A 1 108 ? 6.669 -0.200 -5.919 1.00 74.69 108 ILE A O 1
ATOM 876 N N . ARG A 1 109 ? 5.482 -1.715 -7.082 1.00 75.00 109 ARG A N 1
ATOM 877 C CA . ARG A 1 109 ? 6.409 -1.781 -8.216 1.00 75.00 109 ARG A CA 1
ATOM 878 C C . ARG A 1 109 ? 5.978 -0.813 -9.302 1.00 75.00 109 ARG A C 1
ATOM 880 O O . ARG A 1 109 ? 4.801 -0.773 -9.660 1.00 75.00 109 ARG A O 1
ATOM 887 N N . VAL A 1 110 ? 6.938 -0.076 -9.839 1.00 72.50 110 VAL A N 1
ATOM 888 C CA . VAL A 1 110 ? 6.722 0.959 -10.844 1.00 72.50 110 VAL A CA 1
ATOM 889 C C . VAL A 1 110 ? 7.625 0.705 -12.051 1.00 72.50 110 VAL A C 1
ATOM 891 O O . VAL A 1 110 ? 8.828 0.527 -11.896 1.00 72.50 110 VAL A O 1
ATOM 894 N N . SER A 1 111 ? 7.047 0.675 -13.255 1.00 68.44 111 SER A N 1
ATOM 895 C CA . SER A 1 111 ? 7.794 0.440 -14.500 1.00 68.44 111 SER A CA 1
ATOM 896 C C . SER A 1 111 ? 8.763 1.586 -14.816 1.00 68.44 111 SER A C 1
ATOM 898 O O . SER A 1 111 ? 8.419 2.754 -14.633 1.00 68.44 111 SER A O 1
ATOM 900 N N . SER A 1 112 ? 9.941 1.256 -15.356 1.00 64.44 112 SER A N 1
ATOM 901 C CA . SER A 1 112 ? 10.959 2.221 -15.797 1.00 64.44 112 SER A CA 1
ATOM 902 C C . SER A 1 112 ? 10.538 3.071 -16.995 1.00 64.44 112 SER A C 1
ATOM 904 O O . SER A 1 112 ? 11.033 4.182 -17.150 1.00 64.44 112 SER A O 1
ATOM 906 N N . GLN A 1 113 ? 9.603 2.593 -17.825 1.00 66.62 113 GLN A N 1
ATOM 907 C CA . GLN A 1 113 ? 9.226 3.267 -19.076 1.00 66.62 113 GLN A CA 1
ATOM 908 C C . GLN A 1 113 ? 8.558 4.638 -18.868 1.00 66.62 113 GLN A C 1
ATOM 910 O O . GLN A 1 113 ? 8.552 5.433 -19.797 1.00 66.62 113 GLN A O 1
ATOM 915 N N . ASN A 1 114 ? 8.008 4.916 -17.677 1.00 69.94 114 ASN A N 1
ATOM 916 C CA . ASN A 1 114 ? 7.383 6.194 -17.300 1.00 69.94 114 ASN A CA 1
ATOM 917 C C . ASN A 1 114 ? 7.611 6.490 -15.805 1.00 69.94 114 ASN A C 1
ATOM 919 O O . ASN A 1 114 ? 6.660 6.741 -15.056 1.00 69.94 114 ASN A O 1
ATOM 923 N N . LEU A 1 115 ? 8.867 6.389 -15.358 1.00 71.81 115 LEU A N 1
ATOM 924 C CA . LEU A 1 115 ? 9.227 6.420 -13.940 1.00 71.81 115 LEU A CA 1
ATOM 925 C C . LEU A 1 115 ? 8.708 7.670 -13.216 1.00 71.81 115 LEU A C 1
ATOM 927 O O . LEU A 1 115 ? 8.008 7.528 -12.219 1.00 71.81 115 LEU A O 1
ATOM 931 N N . GLU A 1 116 ? 8.990 8.871 -13.726 1.00 73.19 116 GLU A N 1
ATOM 932 C CA . GLU A 1 116 ? 8.599 10.141 -13.094 1.00 73.19 116 GLU A CA 1
ATOM 933 C C . GLU A 1 116 ? 7.084 10.225 -12.864 1.00 73.19 116 GLU A C 1
ATOM 935 O O . GLU A 1 116 ? 6.617 10.415 -11.740 1.00 73.19 116 GLU A O 1
ATOM 940 N N . SER A 1 117 ? 6.298 10.004 -13.923 1.00 74.62 117 SER A N 1
ATOM 941 C CA . SER A 1 117 ? 4.834 10.051 -13.855 1.00 74.62 117 SER A CA 1
ATOM 942 C C . SER A 1 117 ? 4.278 9.004 -12.895 1.00 74.62 117 SER A C 1
ATOM 944 O O . SER A 1 117 ? 3.321 9.257 -12.165 1.00 74.62 117 SER A O 1
ATOM 946 N N . ALA A 1 118 ? 4.866 7.811 -12.877 1.00 75.38 118 ALA A N 1
ATO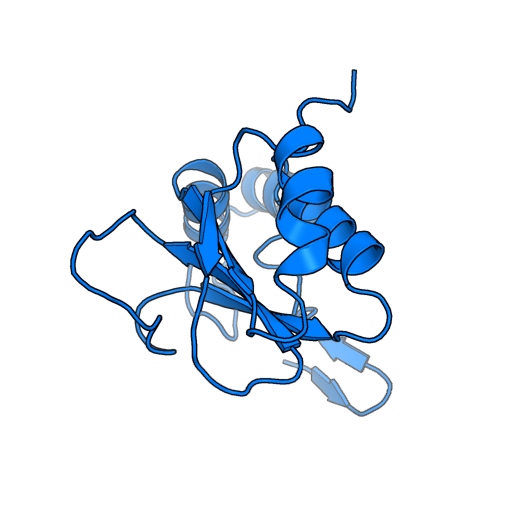M 947 C CA . ALA A 1 118 ? 4.384 6.737 -12.034 1.00 75.38 118 ALA A CA 1
ATOM 948 C C . ALA A 1 118 ? 4.799 6.909 -10.560 1.00 75.38 118 ALA A C 1
ATOM 950 O O . ALA A 1 118 ? 3.981 6.648 -9.679 1.00 75.38 118 ALA A O 1
ATOM 951 N N . VAL A 1 119 ? 5.995 7.439 -10.284 1.00 76.00 119 VAL A N 1
ATOM 952 C CA . VAL A 1 119 ? 6.430 7.863 -8.943 1.00 76.00 119 VAL A CA 1
ATOM 953 C C . VAL A 1 119 ? 5.529 8.985 -8.434 1.00 76.00 119 VAL A C 1
ATOM 955 O O . VAL A 1 119 ? 4.951 8.853 -7.355 1.00 76.00 119 VAL A O 1
ATOM 958 N N . ARG A 1 120 ? 5.295 10.024 -9.243 1.00 77.25 120 ARG A N 1
ATOM 959 C CA . ARG A 1 120 ? 4.382 11.127 -8.912 1.00 77.25 120 ARG A CA 1
ATOM 960 C C . ARG A 1 120 ? 2.975 10.629 -8.599 1.00 77.25 120 ARG A C 1
ATOM 962 O O . ARG A 1 120 ? 2.410 10.997 -7.575 1.00 77.25 120 ARG A O 1
ATOM 969 N N . ASN A 1 121 ? 2.427 9.738 -9.425 1.00 78.06 121 ASN A N 1
ATOM 970 C CA . ASN A 1 121 ? 1.106 9.151 -9.193 1.00 78.06 121 ASN A CA 1
ATOM 971 C C . ASN A 1 121 ? 1.020 8.401 -7.862 1.00 78.06 121 ASN A C 1
ATOM 973 O O . ASN A 1 121 ? -0.015 8.462 -7.199 1.00 78.06 121 ASN A O 1
ATOM 977 N N . VAL A 1 122 ? 2.077 7.686 -7.469 1.00 78.69 122 VAL A N 1
ATOM 978 C CA . VAL A 1 122 ? 2.109 6.997 -6.175 1.00 78.69 122 VAL A CA 1
ATOM 979 C C . VAL A 1 122 ? 2.218 8.003 -5.036 1.00 78.69 122 VAL A C 1
ATOM 981 O O . VAL A 1 122 ? 1.450 7.901 -4.086 1.00 78.69 122 VAL A O 1
ATOM 984 N N . ILE A 1 123 ? 3.085 9.007 -5.141 1.00 78.12 123 ILE A N 1
ATOM 985 C CA . ILE A 1 123 ? 3.253 10.030 -4.100 1.00 78.12 123 ILE A CA 1
ATOM 986 C C . ILE A 1 123 ? 1.939 10.779 -3.856 1.00 78.12 123 ILE A C 1
ATOM 988 O O . ILE A 1 123 ? 1.464 10.811 -2.717 1.00 78.12 123 ILE A O 1
ATOM 992 N N . VAL A 1 124 ? 1.293 11.253 -4.925 1.00 79.50 124 VAL A N 1
ATOM 993 C CA . VAL A 1 124 ? -0.029 11.899 -4.881 1.00 79.50 124 VAL A CA 1
ATOM 994 C C . VAL A 1 124 ? -1.085 10.953 -4.307 1.00 79.50 124 VAL A C 1
ATOM 996 O O . VAL A 1 124 ? -1.843 11.335 -3.418 1.00 79.50 124 VAL A O 1
ATOM 999 N N . ALA A 1 125 ? -1.130 9.694 -4.760 1.00 81.31 125 ALA A N 1
ATOM 1000 C CA . ALA A 1 125 ? -2.066 8.702 -4.226 1.00 81.31 125 ALA A CA 1
ATOM 1001 C C . ALA A 1 125 ? -1.880 8.486 -2.716 1.00 81.31 125 ALA A C 1
ATOM 1003 O O . ALA A 1 125 ? -2.868 8.340 -1.989 1.00 81.31 125 ALA A O 1
ATOM 1004 N N . THR A 1 126 ? -0.630 8.513 -2.257 1.00 79.44 126 THR A N 1
ATOM 1005 C CA . THR A 1 126 ? -0.255 8.371 -0.851 1.00 79.44 126 THR A CA 1
ATOM 1006 C C . THR A 1 126 ? -0.331 9.676 -0.058 1.00 79.44 126 THR A C 1
ATOM 1008 O O . THR A 1 126 ? 0.016 9.665 1.115 1.00 79.44 126 THR A O 1
ATOM 1011 N N . GLY A 1 127 ? -0.835 10.770 -0.646 1.00 75.69 127 GLY A N 1
ATOM 1012 C CA . GLY A 1 127 ? -1.099 12.024 0.067 1.00 75.69 127 GLY A CA 1
ATOM 1013 C C . GLY A 1 127 ? 0.157 12.756 0.541 1.00 75.69 127 GLY A C 1
ATOM 1014 O O . GLY A 1 127 ? 0.061 13.585 1.438 1.00 75.69 127 GLY A O 1
ATOM 1015 N N . ARG A 1 128 ? 1.322 12.446 -0.043 1.00 73.75 128 ARG A N 1
ATOM 1016 C CA . ARG A 1 128 ? 2.628 13.038 0.303 1.00 73.75 128 ARG A CA 1
ATOM 1017 C C . ARG A 1 128 ? 3.081 14.129 -0.667 1.00 73.75 128 ARG A C 1
ATOM 1019 O O . ARG A 1 128 ? 4.249 14.490 -0.692 1.00 73.75 128 ARG A O 1
ATOM 1026 N N . ASP A 1 129 ? 2.174 14.621 -1.503 1.00 67.62 129 ASP A N 1
ATOM 1027 C CA . ASP A 1 129 ? 2.461 15.768 -2.355 1.00 67.62 129 ASP A CA 1
ATOM 1028 C C . ASP A 1 129 ? 2.215 17.054 -1.557 1.00 67.62 129 ASP A C 1
ATOM 1030 O O . ASP A 1 129 ? 1.071 17.410 -1.271 1.00 67.62 129 ASP A O 1
ATOM 1034 N N . SER A 1 130 ? 3.297 17.724 -1.168 1.00 52.44 130 SER A N 1
ATOM 1035 C CA . SER A 1 130 ? 3.279 19.006 -0.459 1.00 52.44 130 SER A CA 1
ATOM 1036 C C . SER A 1 130 ? 3.032 20.209 -1.383 1.00 52.44 130 SER A C 1
ATOM 1038 O O . SER A 1 130 ? 2.852 21.318 -0.884 1.00 52.44 130 SER A O 1
ATOM 1040 N N . ASN A 1 131 ? 2.960 20.008 -2.709 1.00 49.16 131 ASN A N 1
ATOM 1041 C CA . ASN A 1 131 ? 2.733 21.062 -3.708 1.00 49.16 131 ASN A CA 1
ATOM 1042 C C . ASN A 1 131 ? 1.287 21.131 -4.242 1.00 49.16 131 ASN A C 1
ATOM 1044 O O . ASN A 1 131 ? 1.005 21.912 -5.149 1.00 49.16 131 ASN A O 1
ATOM 1048 N N . LEU A 1 132 ? 0.352 20.359 -3.679 1.00 46.41 132 LEU A N 1
ATOM 1049 C CA . LEU A 1 132 ? -1.090 20.561 -3.879 1.00 46.41 132 LEU A CA 1
ATOM 1050 C C . LEU A 1 132 ? -1.613 21.627 -2.898 1.00 46.41 132 LEU A C 1
ATOM 1052 O O . LEU A 1 132 ? -2.352 21.322 -1.960 1.00 46.41 132 LEU A O 1
ATOM 1056 N N . GLY A 1 133 ? -1.183 22.871 -3.122 1.00 34.28 133 GLY A N 1
ATOM 1057 C CA . GLY A 1 133 ? -1.719 24.104 -2.535 1.00 34.28 133 GLY A CA 1
ATOM 1058 C C . GLY A 1 133 ? -2.267 25.021 -3.617 1.00 34.28 133 GLY A C 1
ATOM 1059 O O 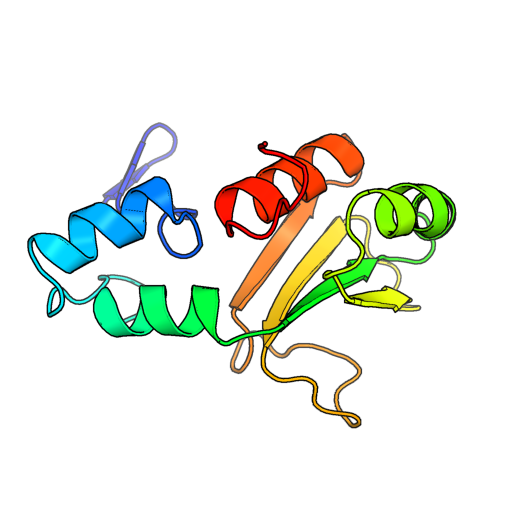. GLY A 1 133 ? -1.640 25.084 -4.698 1.00 34.28 133 GLY A O 1
#

pLDDT: mean 73.55, std 15.95, range [34.28, 96.25]

Sequence (133 aa):
VIDTPDLVVPHPAMWYRHFVLNPLAELRPGWVHPILKETIQTLKSCLSDLTLQLHLGPELTPQVSELSNWFPDVVFTDDSTNWSFAQICLAEPTEERKQPRHESGRVIRVSSQNLESAVRNVIVATGRDSNLG